Protein AF-A0A370M860-F1 (afdb_monomer)

Radius of gyration: 15.08 Å; Cα contacts (8 Å, |Δi|>4): 43; chains: 1; bounding box: 32×31×42 Å

Secondary structure (DSSP, 8-state):
--------SSS----S-HHHHHHHHHHHTSHHHHHHHHHHHHHHHHHHHSTTTHHHHHHHHHHHHHTT--HHHHHHHHHHHT-

Foldseek 3Di:
DDDDDDDDDDPQPPDDPLVVVLLVVLQVVDPVSVVQCVVCCVPLVVLCVDPVRVVVSVVSSVCSSCPPPDPVNVVVSVVVSSD

InterPro domains:
  IPR036412 HAD-like superfamily [SSF56784] (1-53)

Sequence (83 aa):
MKEIVVFDLDGTLLSGDSTKAWLTDKLKSNLLRFIAAFIVTPVALPLMKFKKYKSRGASLYLWIATYGVNEEELEYSFKIFFQ

Structure (mmCIF, N/CA/C/O backbone):
data_AF-A0A370M860-F1
#
_entry.id   AF-A0A370M860-F1
#
loop_
_atom_site.group_PDB
_atom_site.id
_atom_site.type_symbol
_atom_site.label_atom_id
_atom_site.label_alt_id
_atom_site.label_comp_id
_atom_site.label_asym_id
_atom_site.label_entity_id
_atom_site.label_seq_id
_atom_site.pdbx_PDB_ins_code
_atom_site.Cartn_x
_atom_site.Cartn_y
_atom_site.Cartn_z
_atom_site.occupancy
_atom_site.B_iso_or_equiv
_atom_site.auth_seq_id
_atom_site.auth_comp_id
_atom_site.auth_asym_id
_atom_site.auth_atom_id
_atom_site.pdbx_PDB_model_num
ATOM 1 N N . MET A 1 1 ? -4.176 22.373 27.443 1.00 44.34 1 MET A N 1
ATOM 2 C CA . MET A 1 1 ? -3.166 22.597 26.388 1.00 44.34 1 MET A CA 1
ATOM 3 C C . MET A 1 1 ? -2.997 21.279 25.657 1.00 44.34 1 MET A C 1
ATOM 5 O O . MET A 1 1 ? -2.806 20.275 26.326 1.00 44.34 1 MET A O 1
ATOM 9 N N . LYS A 1 2 ? -3.233 21.235 24.342 1.00 48.03 2 LYS A N 1
ATOM 10 C CA . LYS A 1 2 ? -3.153 19.993 23.561 1.00 48.03 2 LYS A CA 1
ATOM 11 C C . LY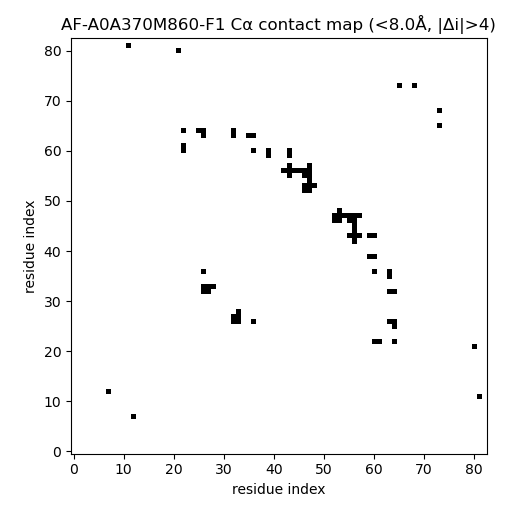S A 1 2 ? -1.683 19.797 23.189 1.00 48.03 2 LYS A C 1
ATOM 13 O O . LYS A 1 2 ? -1.163 20.591 22.413 1.00 48.03 2 LYS A O 1
ATOM 18 N N . GLU A 1 3 ? -1.020 18.816 23.791 1.00 53.84 3 GLU A N 1
ATOM 19 C CA . GLU A 1 3 ? 0.340 18.433 23.405 1.00 53.84 3 GLU A CA 1
ATOM 20 C C . GLU A 1 3 ? 0.301 17.874 21.982 1.00 53.84 3 GLU A C 1
ATOM 22 O O . GLU A 1 3 ? -0.286 16.824 21.718 1.00 53.84 3 GLU A O 1
ATOM 27 N N . ILE A 1 4 ? 0.868 18.627 21.043 1.00 62.44 4 ILE A N 1
ATOM 28 C CA . ILE A 1 4 ? 1.156 18.137 19.701 1.00 62.44 4 ILE A CA 1
ATOM 29 C C . ILE A 1 4 ? 2.538 17.507 19.797 1.00 62.44 4 ILE A C 1
ATOM 31 O O . ILE A 1 4 ? 3.540 18.209 19.901 1.00 62.44 4 ILE A O 1
ATOM 35 N N . VAL A 1 5 ? 2.577 16.179 19.813 1.00 62.09 5 VAL A N 1
ATOM 36 C CA . VAL A 1 5 ? 3.831 15.431 19.756 1.00 62.09 5 VAL A CA 1
ATOM 37 C C . VAL A 1 5 ? 4.276 15.403 18.295 1.00 62.09 5 VAL A C 1
ATOM 39 O O . VAL A 1 5 ? 3.678 14.708 17.475 1.00 62.09 5 VAL A O 1
ATOM 42 N N . VAL A 1 6 ? 5.284 16.208 17.962 1.00 56.31 6 VAL A N 1
ATOM 43 C CA . VAL A 1 6 ? 5.952 16.188 16.656 1.00 56.31 6 VAL A CA 1
ATOM 44 C C . VAL A 1 6 ? 7.144 15.246 16.785 1.00 56.31 6 VAL A C 1
ATOM 46 O O . VAL A 1 6 ? 8.125 15.578 17.445 1.00 56.31 6 VAL A O 1
ATOM 49 N N . PHE A 1 7 ? 7.026 14.045 16.222 1.00 54.69 7 PHE A N 1
ATOM 50 C CA . PHE A 1 7 ? 8.147 13.115 16.110 1.00 54.69 7 PHE A CA 1
ATOM 51 C C . PHE A 1 7 ? 9.004 13.535 14.915 1.00 54.69 7 PHE A C 1
ATOM 53 O O . PHE A 1 7 ? 8.561 13.410 13.775 1.00 54.69 7 PHE A O 1
ATOM 60 N N . ASP A 1 8 ? 10.204 14.045 15.183 1.00 63.16 8 ASP A N 1
ATOM 61 C CA . ASP A 1 8 ? 11.253 14.213 14.176 1.00 63.16 8 ASP A CA 1
ATOM 62 C C . ASP A 1 8 ? 12.084 12.924 14.132 1.00 63.16 8 ASP A C 1
ATOM 64 O O . ASP A 1 8 ? 12.643 12.505 15.146 1.00 63.16 8 ASP A O 1
ATOM 68 N N . LEU A 1 9 ? 12.071 12.251 12.984 1.00 62.66 9 LEU A N 1
ATOM 69 C CA . LEU A 1 9 ? 12.698 10.946 12.754 1.00 62.66 9 LEU A CA 1
ATOM 70 C C . LEU A 1 9 ? 13.693 11.025 11.583 1.00 62.66 9 LEU A C 1
ATOM 72 O O . LEU A 1 9 ? 13.708 10.137 10.747 1.00 62.66 9 LEU A O 1
ATOM 76 N N . ASP A 1 10 ? 14.506 12.082 11.516 1.00 60.41 10 ASP A N 1
ATOM 77 C CA . ASP A 1 10 ? 15.538 12.326 10.486 1.00 60.41 10 ASP A CA 1
ATOM 78 C C . ASP A 1 10 ? 15.067 13.106 9.240 1.00 60.41 10 ASP A C 1
ATOM 80 O O . ASP A 1 10 ? 15.353 12.738 8.101 1.00 60.41 10 ASP A O 1
ATOM 84 N N . GLY A 1 11 ? 14.367 14.233 9.423 1.00 52.75 11 GLY A N 1
ATOM 85 C CA . GLY A 1 11 ? 14.208 15.237 8.355 1.00 52.75 11 GLY A CA 1
ATOM 86 C C . GLY A 1 11 ? 13.248 14.877 7.215 1.00 52.75 11 GLY A C 1
ATOM 87 O O . GLY A 1 11 ? 13.034 15.683 6.311 1.00 52.75 11 GLY A O 1
ATOM 88 N N . THR A 1 12 ? 12.589 13.723 7.272 1.00 55.59 12 THR A N 1
ATOM 89 C CA . THR A 1 12 ? 11.408 13.457 6.451 1.00 55.59 12 THR A CA 1
ATOM 90 C C . THR A 1 12 ? 10.189 13.933 7.222 1.00 55.59 12 THR A C 1
ATOM 92 O O . THR A 1 12 ? 9.684 13.258 8.117 1.00 55.59 12 THR A O 1
ATOM 95 N N . LEU A 1 13 ? 9.696 15.127 6.887 1.00 52.03 13 LEU A N 1
ATOM 96 C CA . LEU A 1 13 ? 8.352 15.546 7.277 1.00 52.03 13 LEU A CA 1
ATOM 97 C C . LEU A 1 13 ? 7.359 14.525 6.701 1.00 52.03 13 LEU A C 1
ATOM 99 O O . LEU A 1 13 ? 6.881 14.668 5.576 1.00 52.03 13 LEU A O 1
ATOM 103 N N . LEU A 1 14 ? 7.055 13.479 7.475 1.00 54.75 14 LEU A N 1
ATOM 104 C CA . LEU A 1 14 ? 5.960 12.549 7.233 1.00 54.75 14 LEU A CA 1
ATOM 105 C C . LEU A 1 14 ? 4.663 13.355 7.318 1.00 54.75 14 LEU A C 1
ATOM 107 O O . LEU A 1 14 ? 4.041 13.511 8.369 1.00 54.75 14 LEU A O 1
ATOM 111 N N . SER A 1 15 ? 4.287 13.954 6.194 1.00 63.34 15 SER A N 1
ATOM 112 C CA . SER A 1 15 ? 3.030 14.666 6.065 1.00 63.34 15 SER A CA 1
ATOM 113 C C . SER A 1 15 ? 1.894 13.637 6.053 1.00 63.34 15 SER A C 1
ATOM 115 O O . SER A 1 15 ? 1.775 12.807 5.152 1.00 63.34 15 SER A O 1
ATOM 117 N N . GLY A 1 16 ? 1.060 13.656 7.095 1.00 70.06 16 GLY A N 1
ATOM 118 C CA . GLY A 1 16 ? -0.151 12.834 7.185 1.00 70.06 16 GLY A CA 1
ATOM 119 C C . GLY A 1 16 ? 0.074 11.322 7.009 1.00 70.06 16 GLY A C 1
ATOM 120 O O . GLY A 1 16 ? 0.989 10.737 7.575 1.00 70.06 16 GLY A O 1
ATOM 121 N N . ASP A 1 17 ? -0.817 10.666 6.260 1.00 83.31 17 ASP A N 1
ATOM 122 C CA . ASP A 1 17 ? -0.742 9.227 5.964 1.00 83.31 17 ASP A CA 1
ATOM 123 C C . ASP A 1 17 ? 0.116 8.990 4.710 1.00 83.31 17 ASP A C 1
ATOM 125 O O . ASP A 1 17 ? -0.392 8.837 3.593 1.00 83.31 17 ASP A O 1
ATOM 129 N N . SER A 1 18 ? 1.436 9.012 4.894 1.00 84.06 18 SER A N 1
ATOM 130 C CA . SER A 1 18 ? 2.416 8.889 3.808 1.00 84.06 18 SER A CA 1
ATOM 131 C C . SER A 1 18 ? 2.349 7.526 3.111 1.00 84.06 18 SER A C 1
ATOM 133 O O . SER A 1 18 ? 2.541 7.439 1.900 1.00 84.06 18 SER A O 1
ATOM 135 N N . THR A 1 19 ? 1.957 6.471 3.832 1.00 88.62 19 THR A N 1
ATOM 136 C CA . THR A 1 19 ? 1.713 5.140 3.259 1.00 88.62 19 THR A CA 1
ATOM 137 C C . THR A 1 19 ? 0.559 5.165 2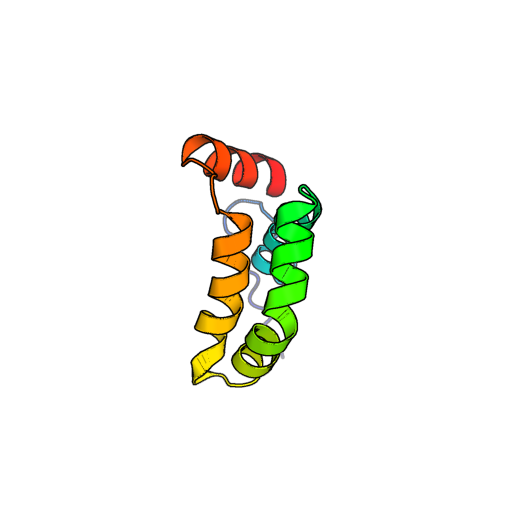.266 1.00 88.62 19 THR A C 1
ATOM 139 O O . THR A 1 19 ? 0.679 4.631 1.165 1.00 88.62 19 THR A O 1
ATOM 142 N N . LYS A 1 20 ? -0.564 5.807 2.613 1.00 90.19 20 LYS A N 1
ATOM 143 C CA . LYS A 1 20 ? -1.691 5.968 1.687 1.00 90.19 20 LYS A CA 1
ATOM 144 C C . LYS A 1 20 ? -1.290 6.769 0.449 1.00 90.19 20 LYS A C 1
ATOM 146 O O . LYS A 1 20 ? -1.726 6.425 -0.652 1.00 90.19 20 LYS A O 1
ATOM 151 N N . ALA A 1 21 ? -0.498 7.826 0.620 1.00 90.94 21 ALA A N 1
ATOM 152 C CA . ALA A 1 21 ? -0.017 8.646 -0.489 1.00 90.94 21 ALA A CA 1
ATOM 153 C C . ALA A 1 21 ? 0.869 7.831 -1.445 1.00 90.94 21 ALA A C 1
ATOM 155 O O . ALA A 1 21 ? 0.537 7.735 -2.628 1.00 90.94 21 ALA A O 1
ATOM 156 N N . TRP A 1 22 ? 1.893 7.151 -0.920 1.00 93.00 22 TRP A N 1
ATOM 157 C CA . TRP A 1 22 ? 2.762 6.256 -1.691 1.00 93.00 22 TRP A CA 1
ATOM 158 C C . TRP A 1 22 ? 1.966 5.167 -2.417 1.00 93.00 22 TRP A C 1
ATOM 160 O O . TRP A 1 22 ? 2.140 4.943 -3.613 1.00 93.00 22 TRP A O 1
ATOM 170 N N . LEU A 1 23 ? 1.022 4.526 -1.722 1.00 94.69 23 LEU A N 1
ATOM 171 C CA . LEU A 1 23 ? 0.200 3.464 -2.296 1.00 94.69 23 LEU A CA 1
ATOM 172 C C . LEU A 1 23 ? -0.682 3.978 -3.438 1.00 94.69 23 LEU A C 1
ATOM 174 O O . LEU A 1 23 ? -0.830 3.318 -4.463 1.00 94.69 23 LEU A O 1
ATOM 178 N N . THR A 1 24 ? -1.258 5.170 -3.273 1.00 94.25 24 THR A N 1
ATOM 179 C CA . THR A 1 24 ? -2.090 5.798 -4.305 1.00 94.25 24 THR A CA 1
ATOM 180 C C . THR A 1 24 ? -1.270 6.108 -5.553 1.00 94.25 24 THR A C 1
ATOM 182 O O . THR A 1 24 ? -1.744 5.856 -6.659 1.00 94.25 24 THR A O 1
ATOM 185 N N . ASP A 1 25 ? -0.052 6.622 -5.386 1.00 93.75 25 ASP A N 1
ATOM 186 C CA . ASP A 1 25 ? 0.857 6.910 -6.495 1.00 93.75 25 ASP A CA 1
ATOM 187 C C . ASP A 1 25 ? 1.307 5.624 -7.213 1.00 93.75 25 ASP A C 1
ATOM 189 O O . ASP A 1 25 ? 1.136 5.479 -8.425 1.00 93.75 25 ASP A O 1
ATOM 193 N N . LYS A 1 26 ? 1.736 4.607 -6.451 1.00 94.62 26 LYS A N 1
ATOM 194 C CA . LYS A 1 26 ? 2.151 3.297 -6.982 1.00 94.62 26 LYS A CA 1
ATOM 195 C C . LYS A 1 26 ? 1.0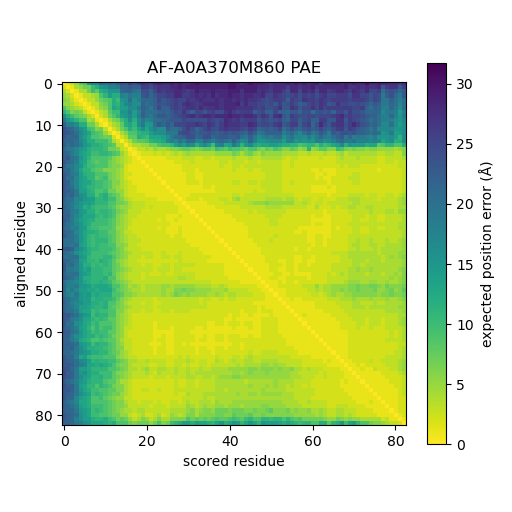33 2.568 -7.738 1.00 94.62 26 LYS A C 1
ATOM 197 O O . LYS A 1 26 ? 1.308 1.867 -8.712 1.00 94.62 26 LYS A O 1
ATOM 202 N N . LEU A 1 27 ? -0.221 2.706 -7.303 1.00 96.38 27 LEU A N 1
ATOM 203 C CA . LEU A 1 27 ? -1.377 2.135 -8.004 1.00 96.38 27 LEU A CA 1
ATOM 204 C C .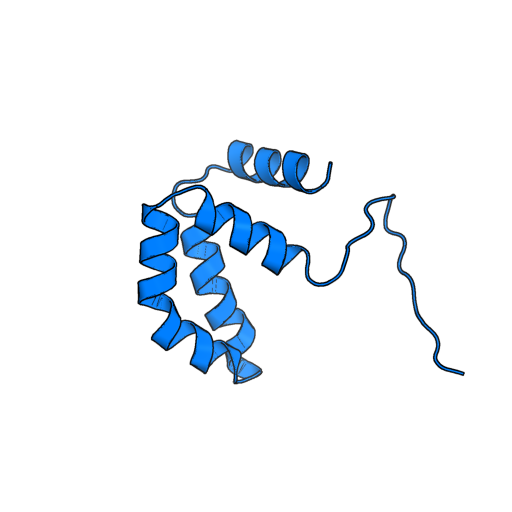 LEU A 1 27 ? -1.717 2.908 -9.283 1.00 96.38 27 LEU A C 1
ATOM 206 O O . LEU A 1 27 ? -2.137 2.293 -10.258 1.00 96.38 27 LEU A O 1
ATOM 210 N N . LYS A 1 28 ? -1.541 4.234 -9.294 1.00 95.44 28 LYS A N 1
ATOM 211 C CA . LYS A 1 28 ? -1.819 5.086 -10.462 1.00 95.44 28 LYS A CA 1
ATOM 212 C C . LYS A 1 28 ? -0.730 5.027 -11.532 1.00 95.44 28 LYS A C 1
ATOM 214 O O . LYS A 1 28 ? -1.039 5.253 -12.697 1.00 95.44 28 LYS A O 1
ATOM 219 N N . SER A 1 29 ? 0.508 4.695 -11.168 1.00 93.44 29 SER A N 1
ATOM 220 C CA . SER A 1 29 ? 1.629 4.601 -12.115 1.00 93.44 29 SER A CA 1
ATOM 221 C C . SER A 1 29 ? 1.512 3.439 -13.111 1.00 93.44 29 SER A C 1
ATOM 223 O O . SER A 1 29 ? 2.241 3.400 -14.099 1.00 93.44 29 SER A O 1
ATOM 225 N N . ASN A 1 30 ? 0.587 2.498 -12.892 1.00 94.50 30 ASN A N 1
ATOM 226 C CA . ASN A 1 30 ? 0.346 1.374 -13.790 1.00 94.50 30 ASN A CA 1
ATOM 227 C C . ASN A 1 30 ? -1.158 1.111 -13.958 1.00 94.50 30 ASN A C 1
ATOM 229 O O . ASN A 1 30 ? -1.869 0.844 -12.990 1.00 94.50 30 ASN A O 1
ATOM 233 N N . LEU A 1 31 ? -1.637 1.114 -15.206 1.00 95.94 31 LEU A N 1
ATOM 234 C CA . LEU A 1 31 ? -3.061 0.963 -15.515 1.00 95.94 31 LEU A CA 1
ATOM 235 C C . LEU A 1 31 ? -3.652 -0.370 -15.025 1.00 95.94 31 LEU A C 1
ATOM 237 O O . LEU A 1 31 ? -4.783 -0.395 -14.542 1.00 95.94 31 LEU A O 1
ATOM 241 N N . LEU A 1 32 ? -2.897 -1.471 -15.093 1.00 96.94 32 LEU A N 1
ATOM 242 C CA . LEU A 1 32 ? -3.364 -2.778 -14.617 1.00 96.94 32 LEU A CA 1
ATOM 243 C C . LEU A 1 32 ? -3.535 -2.783 -13.096 1.00 96.94 32 LEU A C 1
ATOM 245 O O . LEU A 1 32 ? -4.540 -3.287 -12.594 1.00 96.94 32 LEU A O 1
ATOM 249 N N . ARG A 1 33 ? -2.597 -2.169 -12.361 1.00 96.81 33 ARG A N 1
ATOM 250 C CA . ARG A 1 33 ? -2.706 -2.003 -10.901 1.00 96.81 33 ARG A CA 1
ATOM 251 C C . ARG A 1 33 ? -3.908 -1.146 -10.531 1.00 96.81 33 ARG A C 1
ATOM 253 O O . ARG A 1 33 ? -4.650 -1.501 -9.618 1.00 96.81 33 ARG A O 1
ATOM 260 N N . PHE A 1 34 ? -4.132 -0.057 -11.262 1.00 97.38 34 PHE A N 1
ATOM 261 C CA . PHE A 1 34 ? -5.281 0.814 -11.051 1.00 97.38 34 PHE A CA 1
ATOM 262 C C . PHE A 1 34 ? -6.613 0.075 -11.256 1.00 97.38 34 PHE A C 1
ATOM 264 O O . PHE A 1 34 ? -7.489 0.134 -10.393 1.00 97.38 34 PHE A O 1
ATOM 271 N N . ILE A 1 35 ? -6.752 -0.674 -12.356 1.00 98.06 35 ILE A N 1
ATOM 272 C CA . ILE A 1 35 ? -7.957 -1.469 -12.642 1.00 98.06 35 ILE A CA 1
ATOM 273 C C . ILE A 1 35 ? -8.163 -2.546 -11.570 1.00 98.06 35 ILE A C 1
ATOM 275 O O . ILE A 1 35 ? -9.269 -2.686 -11.049 1.00 98.06 35 ILE A O 1
ATOM 279 N N . ALA A 1 36 ? -7.111 -3.273 -11.187 1.00 97.88 36 ALA A N 1
ATOM 280 C CA . ALA A 1 36 ? -7.194 -4.279 -10.130 1.00 97.88 36 ALA A CA 1
ATOM 281 C C . ALA A 1 36 ? -7.633 -3.663 -8.789 1.00 97.88 36 ALA A C 1
ATOM 283 O O . ALA A 1 36 ? -8.514 -4.199 -8.114 1.00 97.88 36 ALA A O 1
ATOM 284 N N . ALA A 1 37 ? -7.083 -2.501 -8.425 1.00 97.62 37 ALA A N 1
ATOM 285 C CA . ALA A 1 37 ? -7.495 -1.770 -7.232 1.00 97.62 37 ALA A CA 1
ATOM 286 C C . ALA A 1 37 ? -8.967 -1.344 -7.305 1.00 97.62 37 ALA A C 1
ATOM 288 O O . ALA A 1 37 ? -9.692 -1.468 -6.315 1.00 97.62 37 ALA A O 1
ATOM 289 N N . PHE A 1 38 ? -9.438 -0.895 -8.470 1.00 97.94 38 PHE A N 1
ATOM 290 C CA . PHE A 1 38 ? -10.840 -0.544 -8.680 1.00 97.94 38 PHE A CA 1
ATOM 291 C C . PHE A 1 38 ? -11.766 -1.754 -8.493 1.00 97.94 38 PHE A C 1
ATOM 293 O O . PHE A 1 38 ? -12.743 -1.663 -7.753 1.00 97.94 38 PHE A O 1
ATOM 300 N N . ILE A 1 39 ? -11.416 -2.910 -9.066 1.00 98.19 39 ILE A N 1
ATOM 301 C CA . ILE A 1 39 ? -12.181 -4.162 -8.931 1.00 98.19 39 ILE A CA 1
ATOM 302 C C . ILE A 1 39 ? -12.262 -4.623 -7.471 1.00 98.19 39 ILE A C 1
ATOM 304 O O . ILE A 1 39 ? -13.297 -5.120 -7.036 1.00 98.19 39 ILE A O 1
ATOM 308 N N . VAL A 1 40 ? -11.188 -4.453 -6.698 1.00 97.50 40 VAL A N 1
ATOM 309 C CA . VAL A 1 40 ? -11.118 -4.920 -5.304 1.00 97.50 40 VAL A CA 1
ATOM 310 C C . VAL A 1 40 ? -11.746 -3.928 -4.312 1.00 97.50 40 VAL A C 1
ATOM 312 O O . VAL A 1 40 ? -12.122 -4.304 -3.200 1.00 97.50 40 VAL A O 1
ATOM 315 N N . THR A 1 41 ? -11.946 -2.673 -4.716 1.00 97.12 41 THR A N 1
ATOM 316 C CA . THR A 1 41 ? -12.497 -1.596 -3.874 1.00 97.12 41 THR A CA 1
ATOM 317 C C . THR A 1 41 ? -13.850 -1.912 -3.211 1.00 97.12 41 THR A C 1
ATOM 319 O O . THR A 1 41 ? -13.978 -1.641 -2.012 1.00 97.12 41 THR A O 1
ATOM 322 N N . PRO A 1 42 ? -14.835 -2.539 -3.888 1.00 97.62 42 PRO A N 1
ATOM 323 C CA . PRO A 1 42 ? -16.101 -2.940 -3.271 1.00 97.62 42 PRO A CA 1
ATOM 324 C C . PRO A 1 42 ? -15.952 -3.899 -2.084 1.00 97.62 42 PRO A C 1
ATOM 326 O O . PRO A 1 42 ? -16.822 -3.930 -1.222 1.00 97.62 42 PRO A O 1
ATOM 329 N N . VAL A 1 43 ? -14.856 -4.661 -2.013 1.00 97.19 43 VAL A N 1
ATOM 330 C CA . VAL A 1 43 ? -14.554 -5.571 -0.896 1.00 97.19 43 VAL A CA 1
ATOM 331 C C . VAL A 1 43 ? -13.633 -4.897 0.121 1.00 97.19 43 VAL A C 1
ATOM 333 O O . VAL A 1 43 ? -13.871 -4.967 1.328 1.00 97.19 43 VAL A O 1
ATOM 336 N N . ALA A 1 44 ? -12.594 -4.206 -0.349 1.00 96.50 44 ALA A N 1
ATOM 337 C CA . ALA A 1 44 ? -11.594 -3.596 0.516 1.00 96.50 44 ALA A CA 1
ATOM 338 C C . ALA A 1 44 ? -12.163 -2.452 1.370 1.00 96.50 44 ALA A C 1
ATOM 340 O O . ALA A 1 44 ? -11.864 -2.388 2.564 1.00 96.50 44 ALA A O 1
ATOM 341 N N . LEU A 1 45 ? -13.027 -1.587 0.821 1.00 95.81 45 LEU A N 1
ATOM 342 C CA . LEU A 1 45 ? -13.587 -0.461 1.580 1.00 95.81 45 LEU A CA 1
ATOM 343 C C . LEU A 1 45 ? -14.482 -0.902 2.752 1.00 95.81 45 LEU A C 1
ATOM 345 O O . LEU A 1 45 ? -14.268 -0.401 3.862 1.00 95.81 45 LEU A O 1
ATOM 349 N N . PRO A 1 46 ? -15.428 -1.853 2.591 1.00 97.06 46 PRO A N 1
ATOM 350 C CA . PRO A 1 46 ? -16.155 -2.407 3.730 1.00 97.06 46 PRO A CA 1
ATOM 351 C C . PRO A 1 46 ? -15.235 -3.012 4.790 1.00 97.06 46 PRO A C 1
ATOM 353 O O . PRO A 1 46 ? -15.420 -2.731 5.973 1.00 97.06 46 PRO A O 1
ATOM 356 N N . LEU A 1 47 ? -14.205 -3.773 4.396 1.00 96.56 47 LEU A N 1
ATOM 357 C CA . LEU A 1 47 ? -13.226 -4.322 5.344 1.00 96.56 47 LEU A CA 1
ATOM 358 C C . LEU A 1 47 ? -12.504 -3.210 6.116 1.00 96.56 47 LEU A C 1
ATOM 360 O O . LEU A 1 47 ? -12.332 -3.309 7.330 1.00 96.56 47 LEU A O 1
ATOM 364 N N . MET A 1 48 ? -12.145 -2.117 5.438 1.00 95.44 48 MET A N 1
ATOM 365 C CA . MET A 1 48 ? -11.480 -0.966 6.053 1.00 95.44 48 MET A CA 1
ATOM 366 C C . MET A 1 48 ? -12.354 -0.178 7.030 1.00 95.44 48 MET A C 1
ATOM 368 O O . MET A 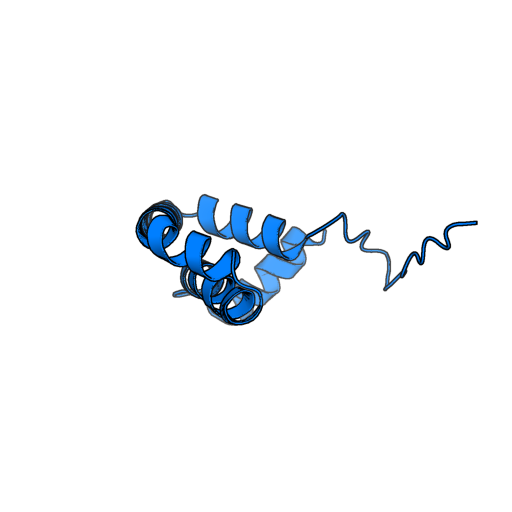1 48 ? -11.815 0.479 7.925 1.00 95.44 48 MET A O 1
ATOM 372 N N . LYS A 1 49 ? -13.683 -0.284 6.921 1.00 96.50 49 LYS A N 1
ATOM 373 C CA . LYS A 1 49 ? -14.629 0.346 7.854 1.00 96.50 49 LYS A CA 1
ATOM 374 C C . LYS A 1 49 ? -14.627 -0.318 9.236 1.00 96.50 49 LYS A C 1
ATOM 376 O O . LYS A 1 49 ? -14.889 0.347 10.236 1.00 96.50 49 LYS A O 1
ATOM 381 N N . PHE A 1 50 ? -14.303 -1.607 9.320 1.00 95.06 50 PHE A N 1
ATOM 382 C CA . PHE A 1 50 ? -14.262 -2.346 10.582 1.00 95.06 50 PHE A CA 1
ATOM 383 C C . PHE A 1 50 ? -12.831 -2.424 11.123 1.00 95.06 50 PHE A C 1
ATOM 385 O O . PHE A 1 50 ? -11.956 -3.012 10.493 1.00 95.06 50 PHE A O 1
ATOM 392 N N . LYS A 1 51 ? -12.583 -1.917 12.342 1.00 92.50 51 LYS A N 1
ATOM 393 C CA . LYS A 1 51 ? -11.234 -1.876 12.956 1.00 92.50 51 LYS A CA 1
ATOM 394 C C . LYS A 1 51 ? -10.512 -3.235 12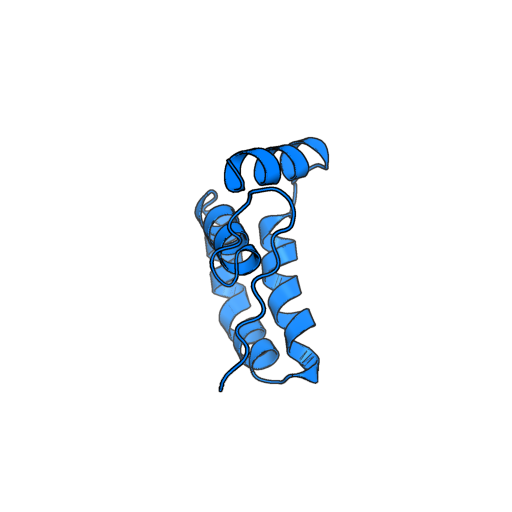.937 1.00 92.50 51 LYS A C 1
ATOM 396 O O . LYS A 1 51 ? -9.315 -3.276 12.681 1.00 92.50 51 LYS A O 1
ATOM 401 N N . LYS A 1 52 ? -11.249 -4.337 13.132 1.00 95.88 52 LYS A N 1
ATOM 402 C CA . LYS A 1 52 ? -10.736 -5.721 13.085 1.00 95.88 52 LYS A CA 1
ATOM 403 C C . LYS A 1 52 ? -10.197 -6.132 11.707 1.00 95.88 52 LYS A C 1
ATOM 405 O O . LYS A 1 52 ? -9.277 -6.938 11.632 1.00 95.88 52 LYS A O 1
ATOM 410 N N . TYR A 1 53 ? -10.771 -5.600 10.631 1.00 95.88 53 TYR A N 1
ATOM 411 C CA . TYR A 1 53 ? -10.454 -5.974 9.250 1.00 95.88 53 TYR A CA 1
ATOM 412 C C . TYR A 1 53 ? -9.713 -4.873 8.484 1.00 95.88 53 TYR A C 1
ATOM 414 O O . TYR A 1 53 ? -9.335 -5.079 7.332 1.00 95.88 53 TYR A O 1
ATOM 422 N N . LYS A 1 54 ? -9.446 -3.734 9.137 1.00 93.06 54 LYS A N 1
ATOM 423 C CA . LYS A 1 54 ? -8.809 -2.572 8.520 1.00 93.06 54 LYS A CA 1
ATOM 424 C C . LYS A 1 54 ? -7.467 -2.891 7.878 1.00 93.06 54 LYS A C 1
ATOM 426 O O . LYS A 1 54 ? -7.242 -2.502 6.735 1.00 93.06 54 LYS A O 1
ATOM 431 N N . SER A 1 55 ? -6.614 -3.633 8.582 1.00 94.50 55 SER A N 1
ATOM 432 C CA . SER A 1 55 ? -5.325 -4.069 8.043 1.00 94.50 55 SER A CA 1
ATOM 433 C C . SER A 1 55 ? -5.502 -4.958 6.818 1.00 94.50 55 SER A C 1
ATOM 435 O O . SER A 1 55 ? -4.869 -4.706 5.806 1.00 94.50 55 SER A O 1
ATOM 437 N N . ARG A 1 56 ? -6.425 -5.928 6.855 1.00 96.44 56 ARG A N 1
ATOM 438 C CA . ARG A 1 56 ? -6.690 -6.833 5.725 1.00 96.44 56 ARG A CA 1
ATOM 439 C C . ARG A 1 56 ? -7.166 -6.089 4.479 1.00 96.44 56 ARG A C 1
ATOM 441 O O . ARG A 1 56 ? -6.686 -6.375 3.390 1.00 96.44 56 ARG A O 1
ATOM 448 N N . GLY A 1 57 ? -8.076 -5.128 4.639 1.00 95.94 57 GLY A N 1
ATOM 449 C CA . GLY A 1 57 ? -8.535 -4.294 3.528 1.00 95.94 57 GLY A CA 1
ATOM 450 C C . GLY A 1 57 ? -7.407 -3.446 2.928 1.00 95.94 57 GLY A C 1
ATOM 451 O O . GLY A 1 57 ? -7.265 -3.396 1.711 1.00 95.94 57 GLY A O 1
ATOM 452 N N . ALA A 1 58 ? -6.549 -2.859 3.769 1.00 95.81 58 ALA A N 1
ATOM 453 C CA . ALA A 1 58 ? -5.366 -2.129 3.309 1.00 95.81 58 ALA A CA 1
ATOM 454 C C . ALA A 1 58 ? -4.337 -3.045 2.617 1.00 95.81 58 ALA A C 1
ATOM 456 O O . ALA A 1 58 ? -3.769 -2.672 1.593 1.00 95.81 58 ALA A O 1
ATOM 457 N N . SER A 1 59 ? -4.134 -4.263 3.132 1.00 96.69 59 SER A N 1
ATOM 458 C CA . SER A 1 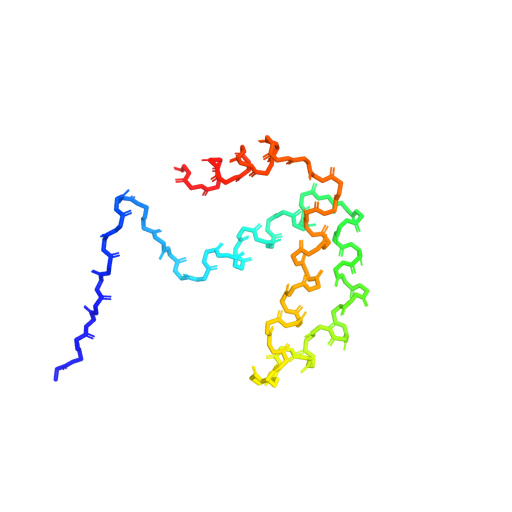59 ? -3.207 -5.238 2.553 1.00 96.69 59 SER A CA 1
ATOM 459 C C . SER A 1 59 ? -3.588 -5.642 1.132 1.00 96.69 59 SER A C 1
ATOM 461 O O . SER A 1 59 ? -2.693 -5.902 0.342 1.00 96.69 59 SER A O 1
ATOM 463 N N . LEU A 1 60 ? -4.876 -5.660 0.771 1.00 97.62 60 LEU A N 1
ATOM 464 C CA . LEU A 1 60 ? -5.296 -5.950 -0.605 1.00 97.62 60 LEU A CA 1
ATOM 465 C C . LEU A 1 60 ? -4.713 -4.939 -1.599 1.00 97.62 60 LEU A C 1
ATOM 467 O O . LEU A 1 60 ? -4.144 -5.323 -2.617 1.00 97.62 60 LEU A O 1
ATOM 471 N N . TYR A 1 61 ? -4.799 -3.648 -1.277 1.00 97.44 61 TYR A N 1
ATOM 472 C CA . TYR A 1 61 ? -4.201 -2.599 -2.099 1.00 97.44 61 TYR A CA 1
ATOM 473 C C . TYR A 1 61 ? -2.673 -2.681 -2.109 1.00 97.44 61 TYR A C 1
ATOM 475 O O . TYR A 1 61 ? -2.067 -2.490 -3.162 1.00 97.44 61 TYR A O 1
ATOM 483 N N . LEU A 1 62 ? -2.057 -3.007 -0.966 1.00 96.94 62 LEU A N 1
ATOM 484 C CA . LEU A 1 62 ? -0.610 -3.206 -0.867 1.00 96.94 62 LEU A CA 1
ATOM 485 C C . LEU A 1 62 ? -0.129 -4.325 -1.793 1.00 96.94 62 LEU A C 1
ATOM 487 O O . LEU A 1 62 ? 0.786 -4.101 -2.574 1.00 96.94 62 LEU A O 1
ATOM 491 N N . TRP A 1 63 ? -0.790 -5.483 -1.763 1.00 97.06 63 TRP A N 1
ATOM 492 C CA . TRP A 1 63 ? -0.473 -6.614 -2.634 1.00 97.06 63 TRP A CA 1
ATOM 493 C C . TRP A 1 63 ? -0.568 -6.250 -4.113 1.00 97.06 63 TRP A C 1
ATOM 495 O O . TRP A 1 63 ? 0.308 -6.616 -4.885 1.00 97.06 63 TRP A O 1
ATOM 505 N N . ILE A 1 64 ? -1.594 -5.499 -4.518 1.00 97.12 64 ILE A N 1
ATOM 506 C CA . ILE A 1 64 ? -1.730 -5.041 -5.908 1.00 97.12 64 ILE A CA 1
ATOM 507 C C . ILE A 1 64 ? -0.596 -4.074 -6.277 1.00 97.12 64 ILE A C 1
ATOM 509 O O . ILE A 1 64 ? -0.042 -4.154 -7.374 1.00 97.12 64 ILE A O 1
ATOM 513 N N . ALA A 1 65 ? -0.233 -3.168 -5.367 1.00 96.12 65 ALA A N 1
ATOM 514 C CA . ALA A 1 65 ? 0.822 -2.185 -5.588 1.00 96.12 65 ALA A CA 1
ATOM 515 C C . ALA A 1 65 ? 2.220 -2.817 -5.706 1.00 96.12 65 ALA A C 1
ATOM 517 O O . ALA A 1 65 ? 3.048 -2.320 -6.473 1.00 96.12 65 ALA A O 1
ATOM 518 N N . THR A 1 66 ? 2.477 -3.907 -4.977 1.00 96.06 66 THR A N 1
ATOM 519 C CA . THR A 1 66 ? 3.771 -4.608 -4.960 1.00 96.06 66 THR A CA 1
ATOM 520 C C . THR A 1 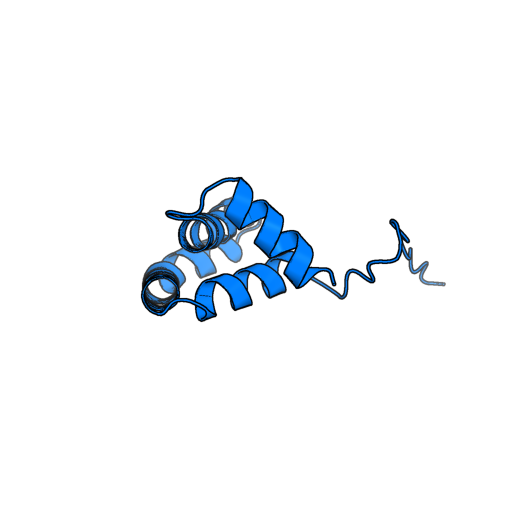66 ? 3.809 -5.860 -5.834 1.00 96.06 66 THR A C 1
ATOM 522 O O . THR A 1 66 ? 4.873 -6.455 -5.989 1.00 96.06 66 THR A O 1
ATOM 525 N N . TYR A 1 67 ? 2.695 -6.258 -6.455 1.00 95.94 67 TYR A N 1
ATOM 526 C CA . TYR A 1 67 ? 2.672 -7.417 -7.344 1.00 95.94 67 TYR A CA 1
ATOM 527 C C . TYR A 1 67 ? 3.672 -7.241 -8.497 1.00 95.94 67 TYR A C 1
ATOM 529 O O . TYR A 1 67 ? 3.635 -6.240 -9.228 1.00 95.94 67 TYR A O 1
ATOM 537 N N . GLY A 1 68 ? 4.564 -8.226 -8.637 1.00 93.00 68 GLY A N 1
ATOM 538 C CA . GLY A 1 68 ? 5.621 -8.251 -9.649 1.00 93.00 68 GLY A CA 1
ATOM 539 C C . GLY A 1 68 ? 6.776 -7.272 -9.414 1.00 93.00 68 GLY A C 1
ATOM 540 O O . GLY A 1 68 ? 7.578 -7.103 -10.321 1.00 93.00 68 GLY A O 1
ATOM 541 N N . VAL A 1 69 ? 6.856 -6.622 -8.246 1.00 94.44 69 VAL A N 1
ATOM 542 C CA . VAL A 1 69 ? 7.962 -5.724 -7.873 1.00 94.44 69 VAL A CA 1
ATOM 543 C C . VAL A 1 69 ? 8.988 -6.525 -7.077 1.00 94.44 69 VAL A C 1
ATOM 545 O O . VAL A 1 69 ? 8.626 -7.175 -6.095 1.00 94.44 69 VAL A O 1
ATOM 548 N N . ASN A 1 70 ? 10.251 -6.493 -7.497 1.00 95.00 70 ASN A N 1
ATOM 549 C CA . ASN A 1 70 ? 11.346 -7.082 -6.723 1.00 95.00 70 ASN A CA 1
ATOM 550 C C . ASN A 1 70 ? 11.787 -6.148 -5.578 1.00 95.00 70 ASN A C 1
ATOM 552 O O . ASN A 1 70 ? 11.324 -5.015 -5.459 1.00 95.00 70 ASN A O 1
ATOM 556 N N . GLU A 1 71 ? 12.667 -6.636 -4.709 1.00 93.94 71 GLU A N 1
ATOM 557 C CA . GLU A 1 71 ? 13.107 -5.888 -3.527 1.00 93.94 71 GLU A CA 1
ATOM 558 C C . GLU A 1 71 ? 13.849 -4.592 -3.892 1.00 93.94 71 GLU A C 1
ATOM 560 O O . GLU A 1 71 ? 13.528 -3.535 -3.352 1.00 93.94 71 GLU A O 1
ATOM 565 N N . GLU A 1 72 ? 14.741 -4.634 -4.885 1.00 95.12 72 GLU A N 1
ATOM 566 C CA . GLU A 1 72 ? 15.515 -3.470 -5.340 1.00 95.12 72 GLU A CA 1
ATOM 567 C C . GLU A 1 72 ? 14.614 -2.349 -5.887 1.00 95.12 72 GLU A C 1
ATOM 569 O O . GLU A 1 72 ? 14.754 -1.178 -5.528 1.00 95.12 72 GLU A O 1
ATOM 574 N N . GLU A 1 73 ? 13.633 -2.699 -6.722 1.00 93.38 73 GLU A N 1
ATOM 575 C CA . GLU A 1 73 ? 12.643 -1.764 -7.265 1.00 93.38 73 GLU A CA 1
ATOM 576 C C . GLU A 1 73 ? 11.737 -1.183 -6.177 1.00 93.38 73 GLU A C 1
ATOM 578 O O . GLU A 1 73 ? 11.285 -0.032 -6.267 1.00 93.38 73 GLU A O 1
ATOM 583 N N . LEU A 1 74 ? 11.428 -1.982 -5.154 1.00 92.81 74 LEU A N 1
ATOM 584 C CA . LEU A 1 74 ? 10.616 -1.541 -4.033 1.00 92.81 74 LEU A CA 1
ATOM 585 C C . LEU A 1 74 ? 11.383 -0.518 -3.191 1.00 92.81 74 LEU A C 1
ATOM 587 O O . LEU A 1 74 ? 10.864 0.579 -2.968 1.00 92.81 74 LEU A O 1
ATOM 591 N N . GLU A 1 75 ? 12.625 -0.826 -2.813 1.00 92.06 75 GLU A N 1
ATOM 592 C CA . GLU A 1 75 ? 13.514 0.092 -2.098 1.00 92.06 75 GLU A CA 1
ATOM 593 C C . GLU A 1 75 ? 13.740 1.392 -2.870 1.00 92.06 75 GLU A C 1
ATOM 595 O O . GLU A 1 75 ? 13.635 2.485 -2.307 1.00 92.06 75 GLU A O 1
ATOM 600 N N . TYR A 1 76 ? 13.999 1.291 -4.175 1.00 91.62 76 TYR A N 1
ATOM 601 C CA . TYR A 1 76 ? 14.154 2.454 -5.040 1.00 91.62 76 TYR A CA 1
ATOM 602 C C . TYR A 1 76 ? 12.897 3.332 -5.035 1.00 91.62 76 TYR A C 1
ATOM 604 O O . TYR A 1 76 ? 12.988 4.557 -4.939 1.00 91.62 76 TYR A O 1
ATOM 612 N N . SER A 1 77 ? 11.709 2.718 -5.042 1.00 90.25 77 SER A N 1
ATOM 613 C CA . SER A 1 77 ? 10.453 3.468 -4.985 1.00 90.25 77 SER A CA 1
ATOM 614 C C . SER A 1 77 ? 10.209 4.177 -3.653 1.00 90.25 77 SER A C 1
ATOM 616 O O . SER A 1 77 ? 9.528 5.200 -3.644 1.00 90.25 77 SER A O 1
ATOM 618 N N . PHE A 1 78 ? 10.769 3.688 -2.543 1.00 88.69 78 PHE A N 1
ATOM 619 C CA . PHE A 1 78 ? 10.748 4.427 -1.280 1.00 88.69 78 PHE A CA 1
ATOM 620 C C . PHE A 1 78 ? 11.716 5.608 -1.317 1.00 88.69 78 PHE A C 1
ATOM 622 O O . PHE A 1 78 ? 11.334 6.710 -0.937 1.00 88.69 78 PHE A O 1
ATOM 629 N N . LYS A 1 79 ? 12.932 5.413 -1.843 1.00 87.62 79 LYS A N 1
ATOM 630 C CA . LYS A 1 79 ? 13.932 6.489 -1.956 1.00 87.62 79 LYS A CA 1
ATOM 631 C C . LYS A 1 79 ? 13.430 7.662 -2.796 1.00 87.62 79 LYS A C 1
ATOM 633 O O . LYS A 1 79 ? 13.630 8.797 -2.392 1.00 87.62 79 LYS A O 1
ATOM 638 N N . ILE A 1 80 ? 12.756 7.396 -3.919 1.00 87.06 80 ILE A N 1
ATOM 639 C CA . ILE A 1 80 ? 12.166 8.463 -4.744 1.00 87.06 80 ILE A CA 1
ATOM 640 C C . ILE A 1 80 ? 11.024 9.173 -4.014 1.00 87.06 80 ILE A C 1
ATOM 642 O O . ILE A 1 80 ? 10.889 10.383 -4.123 1.00 87.06 80 ILE A O 1
ATOM 646 N N . PHE A 1 81 ? 10.173 8.433 -3.303 1.00 84.50 81 PHE A N 1
ATOM 647 C CA . PHE A 1 81 ? 8.981 9.011 -2.683 1.00 84.50 81 PHE A CA 1
ATOM 648 C C . PHE A 1 81 ? 9.295 9.915 -1.483 1.00 84.50 81 PHE A C 1
ATOM 650 O O . PHE A 1 81 ? 8.542 10.844 -1.206 1.00 84.50 81 PHE A O 1
ATOM 657 N N . PHE A 1 82 ? 10.374 9.617 -0.756 1.00 73.38 82 PHE A N 1
ATOM 658 C CA . PHE A 1 82 ? 10.801 10.369 0.427 1.00 73.38 82 PHE A CA 1
ATOM 659 C C . PHE A 1 82 ? 11.894 11.418 0.142 1.00 73.38 82 PHE A C 1
ATOM 661 O O . PHE A 1 82 ? 12.394 12.020 1.092 1.00 73.38 82 PHE A O 1
ATOM 668 N N . GLN A 1 83 ? 12.265 11.625 -1.129 1.00 65.56 83 GLN A N 1
ATOM 669 C CA . GLN A 1 83 ? 13.083 12.760 -1.585 1.00 65.56 83 GLN A CA 1
ATOM 670 C C . GLN A 1 83 ? 12.228 14.012 -1.782 1.00 65.56 83 GLN A C 1
ATOM 672 O O . GLN A 1 83 ? 12.749 15.106 -1.472 1.00 65.56 83 GLN A O 1
#

Nearest PDB structures (foldseek):
  3j6t-assembly1_D  TM=3.089E-01  e=9.277E+00  dengue virus type 3

Organism: Acinetobacter baumannii (NCBI:txid470)

pLDDT: mean 86.65, std 15.44, range [44.34, 98.19]

Solvent-accessible surface area (backbone atoms only — not comparable to full-atom values): 5018 Å² total; per-residue (Å²): 134,85,85,78,86,79,84,83,78,81,86,61,82,73,64,78,66,48,66,60,52,54,49,53,50,52,20,65,76,35,70,67,37,36,52,53,45,58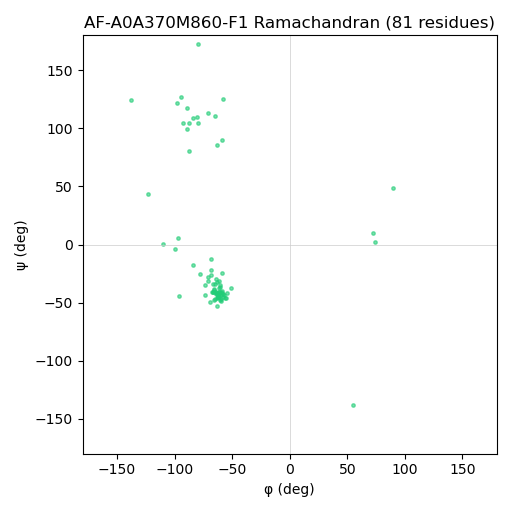,70,45,38,83,59,27,52,62,29,45,71,38,80,91,33,25,64,61,21,51,46,54,53,49,50,49,51,47,60,96,57,54,70,69,60,47,54,50,53,49,57,64,73,71,106

Mean predicted aligned error: 7.53 Å